Protein AF-A0A8J3TZF4-F1 (afdb_monomer_lite)

Organism: NCBI:txid58121

Foldseek 3Di:
DDDDPDPDPVLVVVLLVQLVVQLVCLLVCLCVVQPADVPQDDDDPVCVVVVNVVSNQLSNLLSNLRSCLSPVLVVLVVQDPDNVLSVLQSVLSSLLRNVSSVLVSQVRRDDPPPVVSVVVSCCVRVVSNVSSVVSVVVSVVVSVVVVD

Secondary structure (DSSP, 8-state):
-PPPPPPPHHHHHHHHHHHHHHHHHHHHHHHHHSPPPTTPPPPPTTTHHHHHHHHHHHHHHHHHHHHHHHHHHHHHHHH-SSHHHHHHHHHHHHHHHHSHHHHHHHHHHS-TT-HHHHHHHHHHHHHHHHHHHHHHHHHHHHHHHHT-

Structure (mmCIF, N/CA/C/O backbone):
data_AF-A0A8J3TZF4-F1
#
_entry.id   AF-A0A8J3TZF4-F1
#
loop_
_atom_site.group_PDB
_atom_site.id
_atom_site.type_symbol
_atom_site.label_atom_id
_atom_site.label_alt_id
_atom_site.label_comp_id
_atom_site.label_asym_id
_atom_site.label_entity_id
_atom_site.label_seq_id
_atom_site.pdbx_PDB_ins_code
_atom_site.Cartn_x
_atom_site.Cartn_y
_atom_site.Cartn_z
_atom_site.occupancy
_atom_site.B_iso_or_equiv
_atom_site.auth_seq_id
_atom_site.auth_comp_id
_atom_sit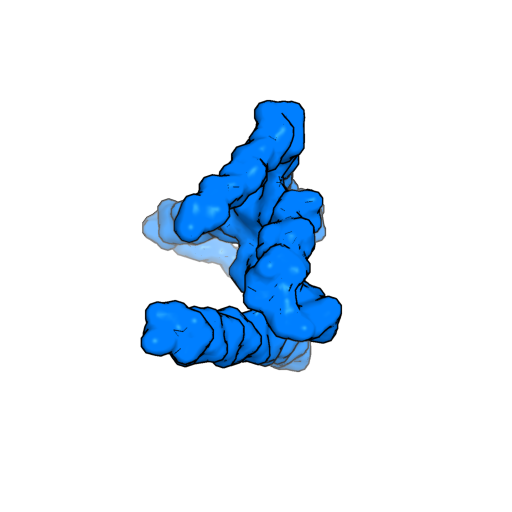e.auth_asym_id
_atom_site.auth_atom_id
_atom_site.pdbx_PDB_model_num
ATOM 1 N N . MET A 1 1 ? -16.325 11.572 27.888 1.00 43.88 1 MET A N 1
ATOM 2 C CA . MET A 1 1 ? -15.250 11.890 26.925 1.00 43.88 1 MET A CA 1
ATOM 3 C C . MET A 1 1 ? -13.972 11.236 27.442 1.00 43.88 1 MET A C 1
ATOM 5 O O . MET A 1 1 ? -13.251 11.829 28.230 1.00 43.88 1 MET A O 1
ATOM 9 N N . THR A 1 2 ? -13.781 9.951 27.140 1.00 53.91 2 THR A N 1
ATOM 10 C CA . THR A 1 2 ? -12.676 9.143 27.681 1.00 53.91 2 THR A CA 1
ATOM 11 C C . THR A 1 2 ? -11.408 9.478 26.903 1.00 53.91 2 THR A C 1
ATOM 13 O O . THR A 1 2 ? -11.363 9.278 25.691 1.00 53.91 2 THR A O 1
ATOM 16 N N . THR A 1 3 ? -10.400 10.041 27.567 1.00 50.56 3 THR A N 1
ATOM 17 C CA . THR A 1 3 ? -9.105 10.346 26.953 1.00 50.56 3 THR A CA 1
ATOM 18 C C . THR A 1 3 ? -8.445 9.045 26.504 1.00 50.56 3 THR A C 1
ATOM 20 O O . THR A 1 3 ? -8.283 8.105 27.282 1.00 50.56 3 THR A O 1
ATOM 23 N N . LEU A 1 4 ? -8.113 8.956 25.214 1.00 54.34 4 LEU A N 1
ATOM 24 C CA .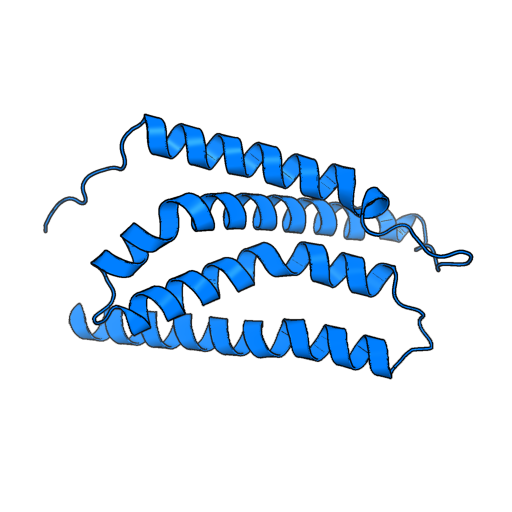 LEU A 1 4 ? -7.456 7.776 24.662 1.00 54.34 4 LEU A CA 1
ATOM 25 C C . LEU A 1 4 ? -6.083 7.608 25.332 1.00 54.34 4 LEU A C 1
ATOM 27 O O . LEU A 1 4 ? -5.317 8.574 25.363 1.00 54.34 4 LEU A O 1
ATOM 31 N N . PRO A 1 5 ? -5.732 6.412 25.837 1.00 57.69 5 PRO A N 1
ATOM 32 C CA . PRO A 1 5 ? -4.393 6.172 26.345 1.00 57.69 5 PRO A CA 1
ATOM 33 C C . PRO A 1 5 ? -3.392 6.347 25.202 1.00 57.69 5 PRO A C 1
ATOM 35 O O . PRO A 1 5 ? -3.434 5.640 24.189 1.00 57.69 5 PRO A O 1
ATOM 38 N N . THR A 1 6 ? -2.502 7.322 25.361 1.00 61.84 6 THR A N 1
ATOM 39 C CA . THR A 1 6 ? -1.438 7.605 24.404 1.00 61.84 6 THR A CA 1
ATOM 40 C C . THR A 1 6 ? -0.550 6.367 24.274 1.00 61.84 6 THR A C 1
ATOM 42 O O . THR A 1 6 ? -0.115 5.839 25.302 1.00 61.84 6 THR A O 1
ATOM 45 N N . PRO A 1 7 ? -0.238 5.885 23.055 1.00 65.19 7 PRO A N 1
ATOM 46 C CA . PRO A 1 7 ? 0.689 4.774 22.902 1.00 65.19 7 PRO A CA 1
ATOM 47 C C . PRO A 1 7 ? 2.007 5.087 23.613 1.00 65.19 7 PRO A C 1
ATOM 49 O O . PRO A 1 7 ? 2.494 6.232 23.591 1.00 65.19 7 PRO A O 1
ATOM 52 N N . ALA A 1 8 ? 2.573 4.057 24.247 1.00 79.06 8 ALA A N 1
ATOM 53 C CA . ALA A 1 8 ? 3.842 4.160 24.948 1.00 79.06 8 ALA A CA 1
ATOM 54 C C . ALA A 1 8 ? 4.886 4.815 24.031 1.00 79.06 8 ALA A C 1
ATOM 56 O O . ALA A 1 8 ? 4.922 4.570 22.822 1.00 79.06 8 ALA A O 1
ATOM 57 N N . ARG A 1 9 ? 5.724 5.689 24.598 1.00 78.12 9 ARG A N 1
ATOM 58 C CA . ARG A 1 9 ? 6.742 6.443 23.846 1.00 78.12 9 ARG A CA 1
ATOM 59 C C . ARG A 1 9 ? 7.612 5.521 22.981 1.00 78.12 9 ARG A C 1
ATOM 61 O O . ARG A 1 9 ? 7.876 5.856 21.833 1.00 78.12 9 ARG A O 1
ATOM 68 N N . ALA A 1 10 ? 7.971 4.348 23.505 1.00 78.56 10 ALA A N 1
ATOM 69 C CA . ALA A 1 10 ? 8.724 3.323 22.786 1.00 78.56 10 ALA A CA 1
ATOM 70 C C . ALA A 1 10 ? 8.010 2.855 21.504 1.00 78.56 10 ALA A C 1
ATOM 72 O O . ALA A 1 10 ? 8.611 2.872 20.439 1.00 78.56 10 ALA A O 1
ATOM 73 N N . THR A 1 11 ? 6.710 2.549 21.567 1.00 83.25 11 THR A N 1
ATOM 74 C CA . THR A 1 11 ? 5.910 2.115 20.407 1.00 83.25 11 THR A CA 1
ATOM 75 C C . THR A 1 11 ? 5.867 3.169 19.300 1.00 83.25 11 THR A C 1
ATOM 77 O O . THR A 1 11 ? 5.940 2.830 18.121 1.00 83.25 11 THR A O 1
ATOM 80 N N . ARG A 1 12 ? 5.786 4.457 19.666 1.00 83.25 12 ARG A N 1
ATOM 81 C CA . ARG A 1 12 ? 5.825 5.564 18.695 1.00 83.25 12 ARG A CA 1
ATOM 82 C C . ARG A 1 12 ? 7.188 5.694 18.022 1.00 83.25 12 ARG A C 1
ATOM 84 O O . ARG A 1 12 ? 7.236 5.892 16.814 1.00 83.25 12 ARG A O 1
ATOM 91 N N . ILE A 1 13 ? 8.272 5.555 18.786 1.00 86.88 13 ILE A N 1
ATOM 92 C CA . ILE A 1 13 ? 9.637 5.582 18.248 1.00 86.88 13 ILE A CA 1
ATOM 93 C C . ILE A 1 13 ? 9.840 4.410 17.287 1.00 86.88 13 ILE A C 1
ATOM 95 O O . ILE A 1 13 ? 10.253 4.633 16.157 1.00 86.88 13 ILE A O 1
ATOM 99 N N . THR A 1 14 ? 9.470 3.189 17.682 1.00 89.44 14 THR A N 1
ATOM 100 C CA . THR A 1 14 ? 9.583 2.005 16.819 1.00 89.44 14 THR A CA 1
ATOM 101 C C . THR A 1 14 ? 8.819 2.178 15.509 1.00 89.44 14 THR A C 1
ATOM 103 O O . THR A 1 14 ? 9.379 1.919 14.450 1.00 89.44 14 THR A O 1
ATOM 106 N N . ALA A 1 15 ? 7.570 2.653 15.559 1.00 91.38 15 ALA A N 1
ATOM 107 C CA . ALA A 1 15 ? 6.772 2.879 14.356 1.00 91.38 15 ALA A CA 1
ATOM 108 C C . ALA A 1 15 ? 7.383 3.960 13.447 1.00 91.38 15 ALA A C 1
ATOM 110 O O . ALA A 1 15 ? 7.458 3.764 12.239 1.00 91.38 15 ALA A O 1
ATOM 111 N N . ALA A 1 16 ? 7.868 5.070 14.014 1.00 91.94 16 ALA A N 1
ATOM 112 C CA . ALA A 1 16 ? 8.508 6.138 13.246 1.00 91.94 16 ALA A CA 1
ATOM 113 C C . ALA A 1 16 ? 9.835 5.687 12.611 1.00 91.94 16 ALA A C 1
ATOM 115 O O . ALA A 1 16 ? 10.084 5.967 11.440 1.00 91.94 16 ALA A O 1
ATOM 116 N N . SER A 1 17 ? 10.666 4.947 13.351 1.00 95.00 17 SER A N 1
ATOM 117 C CA . SER A 1 17 ? 11.902 4.364 12.823 1.00 95.00 17 SER A CA 1
ATOM 118 C C . SER A 1 17 ? 11.612 3.357 11.714 1.00 95.00 17 SER A C 1
ATOM 120 O O . SER A 1 17 ? 12.241 3.422 10.661 1.00 95.00 17 SER A O 1
ATOM 122 N N . ALA A 1 18 ? 10.630 2.472 11.910 1.00 95.69 18 ALA A N 1
ATOM 123 C CA . ALA A 1 18 ? 10.205 1.529 10.883 1.00 95.69 18 ALA A CA 1
ATOM 124 C C . ALA A 1 18 ? 9.702 2.253 9.625 1.00 95.69 18 ALA A C 1
ATOM 126 O O . ALA A 1 18 ? 10.071 1.854 8.524 1.00 95.69 18 ALA A O 1
ATOM 127 N N . ALA A 1 19 ?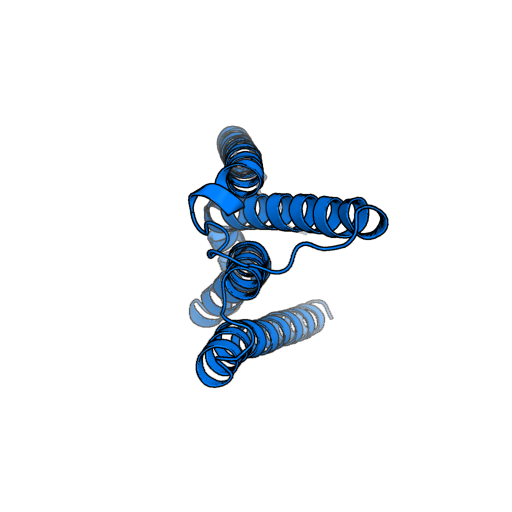 8.942 3.346 9.780 1.00 97.12 19 ALA A N 1
ATOM 128 C CA . ALA A 1 19 ? 8.488 4.159 8.656 1.00 97.12 19 ALA A CA 1
ATOM 129 C C . ALA A 1 19 ? 9.657 4.728 7.850 1.00 97.12 19 ALA A C 1
ATOM 131 O O . ALA A 1 19 ? 9.705 4.562 6.636 1.00 97.12 19 ALA A O 1
ATOM 132 N N . GLY A 1 20 ? 10.606 5.379 8.529 1.00 97.56 20 GLY A N 1
ATOM 133 C CA . GLY A 1 20 ? 11.754 6.005 7.876 1.00 97.56 20 GLY A CA 1
ATOM 134 C C . GLY A 1 20 ? 12.646 4.988 7.166 1.00 97.56 20 GLY A C 1
ATOM 135 O O . GLY A 1 20 ? 13.026 5.203 6.018 1.00 97.56 20 GLY A O 1
ATOM 136 N N . ILE A 1 21 ? 12.929 3.855 7.819 1.00 98.12 21 ILE A N 1
ATOM 137 C CA . ILE A 1 21 ? 13.733 2.772 7.237 1.00 98.12 21 ILE A CA 1
ATOM 138 C C . ILE A 1 21 ? 13.032 2.183 6.014 1.00 98.12 21 ILE A C 1
ATOM 140 O O . ILE A 1 21 ? 13.659 2.033 4.971 1.00 98.12 21 ILE A O 1
ATOM 144 N N . ALA A 1 22 ? 11.738 1.876 6.122 1.00 98.25 22 ALA A N 1
ATOM 145 C CA . ALA A 1 22 ? 10.980 1.298 5.021 1.00 98.25 22 ALA A CA 1
ATOM 146 C C . ALA A 1 22 ? 10.838 2.270 3.843 1.00 98.25 22 ALA A C 1
ATOM 148 O O . ALA A 1 22 ? 10.980 1.841 2.704 1.00 98.25 22 ALA A O 1
ATOM 149 N N . ALA A 1 23 ? 10.627 3.565 4.095 1.00 98.31 23 ALA A N 1
ATOM 150 C CA . ALA A 1 23 ? 10.575 4.571 3.038 1.00 98.31 23 ALA A CA 1
ATOM 151 C C . ALA A 1 23 ? 11.922 4.715 2.321 1.00 98.31 23 ALA A C 1
ATOM 153 O O . ALA A 1 23 ? 11.976 4.701 1.095 1.00 98.31 23 ALA A O 1
ATOM 154 N N . LEU A 1 24 ? 13.024 4.795 3.073 1.00 98.31 24 LEU A N 1
ATOM 155 C CA . LEU A 1 24 ? 14.357 4.874 2.480 1.00 98.31 24 LEU A CA 1
ATOM 156 C C . LEU A 1 24 ? 14.691 3.609 1.680 1.00 98.31 24 LEU A C 1
ATOM 158 O O . LEU A 1 24 ? 15.216 3.704 0.573 1.00 98.31 24 LEU A O 1
ATOM 162 N N . ALA A 1 25 ? 14.361 2.435 2.220 1.00 98.06 25 ALA A N 1
ATOM 163 C CA . ALA A 1 25 ? 14.556 1.165 1.537 1.00 98.06 25 ALA A CA 1
ATOM 164 C C . ALA A 1 25 ? 13.713 1.078 0.258 1.00 98.06 25 ALA A C 1
ATOM 166 O O . ALA A 1 25 ? 14.250 0.714 -0.781 1.00 98.06 25 ALA A O 1
ATOM 167 N N . ALA A 1 26 ? 12.432 1.457 0.301 1.00 98.00 26 ALA A N 1
ATOM 168 C CA . ALA A 1 26 ? 11.561 1.464 -0.873 1.00 98.00 26 ALA A CA 1
ATOM 169 C C . ALA A 1 26 ? 12.120 2.373 -1.981 1.00 98.00 26 ALA A C 1
ATOM 171 O O . ALA A 1 26 ? 12.256 1.949 -3.132 1.00 98.00 26 ALA A O 1
ATOM 172 N N . PHE A 1 27 ? 12.544 3.583 -1.612 1.00 97.69 27 PHE A N 1
ATOM 173 C CA . PHE A 1 27 ? 13.122 4.541 -2.548 1.00 97.69 27 PHE A CA 1
ATOM 174 C C . PHE A 1 27 ? 14.435 4.034 -3.164 1.00 97.69 27 PHE A C 1
ATOM 176 O O . PHE A 1 27 ? 14.623 4.095 -4.377 1.00 97.69 27 PHE A O 1
ATOM 183 N N . ALA A 1 28 ? 15.340 3.498 -2.339 1.00 97.44 28 ALA A N 1
ATOM 184 C CA . ALA A 1 28 ? 16.666 3.073 -2.782 1.00 97.44 28 ALA A CA 1
ATOM 185 C C . ALA A 1 28 ? 16.667 1.725 -3.523 1.00 97.44 28 ALA A C 1
ATOM 187 O O . ALA A 1 28 ? 17.512 1.501 -4.388 1.00 97.44 28 ALA A O 1
ATOM 188 N N . LEU A 1 29 ? 15.749 0.813 -3.185 1.00 97.06 29 LEU A N 1
ATOM 189 C CA . LEU A 1 29 ? 15.770 -0.570 -3.669 1.00 97.06 29 LEU A CA 1
ATOM 190 C C . LEU A 1 29 ? 14.786 -0.849 -4.806 1.00 97.06 29 LEU A C 1
ATOM 192 O O . LEU A 1 29 ? 14.838 -1.946 -5.356 1.00 97.06 29 LEU A O 1
ATOM 196 N N . GLY A 1 30 ? 13.930 0.098 -5.207 1.00 95.62 30 GLY A N 1
ATOM 197 C CA . GLY A 1 30 ? 12.934 -0.125 -6.268 1.00 95.62 30 GLY A CA 1
ATOM 198 C C . GLY A 1 30 ? 13.536 -0.714 -7.553 1.00 95.62 30 GLY A C 1
ATOM 199 O O . GLY A 1 30 ? 13.085 -1.751 -8.033 1.00 95.62 30 GLY A O 1
ATOM 200 N N . ARG A 1 31 ? 14.636 -0.134 -8.055 1.00 94.12 31 ARG A N 1
ATOM 201 C CA . ARG A 1 31 ? 15.350 -0.652 -9.243 1.00 94.12 31 ARG A CA 1
ATOM 202 C C . ARG A 1 31 ? 16.291 -1.830 -8.971 1.00 94.12 31 ARG A C 1
ATOM 204 O O . ARG A 1 31 ? 16.773 -2.440 -9.916 1.00 94.12 31 ARG A O 1
ATOM 211 N N . VAL A 1 32 ? 16.555 -2.160 -7.707 1.00 96.50 32 VAL A N 1
ATOM 212 C CA . VAL A 1 32 ? 17.321 -3.361 -7.327 1.00 96.50 32 VAL A CA 1
ATOM 213 C C . VAL A 1 32 ? 16.401 -4.581 -7.288 1.00 96.50 32 VAL A C 1
ATOM 215 O O . VAL A 1 32 ? 16.771 -5.649 -7.764 1.00 96.50 32 VAL A O 1
ATOM 218 N N . ILE A 1 33 ? 15.194 -4.417 -6.740 1.00 96.81 33 ILE A N 1
ATOM 219 C CA . ILE A 1 33 ? 14.185 -5.477 -6.615 1.00 96.81 33 ILE A CA 1
ATOM 220 C C . ILE A 1 33 ? 13.460 -5.693 -7.949 1.00 96.81 33 ILE A C 1
ATOM 222 O O . ILE A 1 33 ? 13.221 -6.834 -8.337 1.00 96.81 33 ILE A O 1
ATOM 226 N N . TRP A 1 34 ? 13.162 -4.612 -8.673 1.00 96.31 34 TRP A N 1
ATOM 227 C CA . TRP A 1 34 ? 12.561 -4.639 -10.007 1.00 96.31 34 TRP A CA 1
ATOM 228 C C . TRP A 1 34 ? 13.508 -3.966 -11.010 1.00 96.31 34 TRP A C 1
ATOM 230 O O . TRP A 1 34 ? 13.333 -2.785 -11.318 1.00 96.31 34 TRP A O 1
ATOM 240 N N . PRO A 1 35 ? 14.550 -4.656 -11.497 1.00 95.19 35 PRO A N 1
ATOM 241 C CA . PRO A 1 35 ? 15.469 -4.078 -12.474 1.00 95.19 35 PRO A CA 1
ATOM 242 C C . PRO A 1 35 ? 14.753 -3.768 -13.792 1.00 95.19 35 PRO A C 1
ATOM 244 O O . PRO A 1 35 ? 13.870 -4.512 -14.213 1.00 95.19 35 PRO A O 1
ATOM 247 N N . ASP A 1 36 ? 15.133 -2.663 -14.439 1.00 92.56 36 ASP A N 1
ATOM 248 C CA . ASP A 1 36 ? 14.611 -2.326 -15.766 1.00 92.56 36 ASP A CA 1
ATOM 249 C C . ASP A 1 36 ? 14.990 -3.432 -16.772 1.00 92.56 36 ASP A C 1
ATOM 251 O O . ASP A 1 36 ? 16.165 -3.819 -16.831 1.00 92.56 36 ASP A O 1
ATOM 255 N N . PRO A 1 37 ? 14.040 -3.957 -17.568 1.00 91.12 37 PRO A N 1
ATOM 256 C CA . PRO A 1 37 ? 14.357 -4.954 -18.580 1.00 91.12 37 PRO A CA 1
ATOM 257 C C . PRO A 1 37 ? 15.223 -4.354 -19.704 1.00 91.12 37 PRO A C 1
ATOM 259 O O . PRO A 1 37 ? 15.176 -3.145 -19.960 1.00 91.12 37 PRO A O 1
ATOM 262 N N . PRO A 1 38 ? 16.013 -5.172 -20.425 1.00 90.25 38 PRO A N 1
ATOM 263 C CA . PRO A 1 38 ? 16.760 -4.704 -21.588 1.00 90.25 38 PRO A CA 1
ATOM 264 C C . PRO A 1 38 ? 15.841 -4.029 -22.613 1.00 90.25 38 PRO A C 1
ATOM 266 O O . PRO A 1 38 ? 14.825 -4.593 -23.006 1.00 90.25 38 PRO A O 1
ATOM 269 N N . GLY A 1 39 ? 16.204 -2.822 -23.053 1.00 87.38 39 GLY A N 1
ATOM 270 C CA . GLY A 1 39 ? 15.393 -2.051 -24.000 1.00 87.38 39 GLY A CA 1
ATOM 271 C C . GLY A 1 39 ? 14.163 -1.372 -23.388 1.00 87.38 39 GLY A C 1
ATOM 272 O O . GLY A 1 39 ? 13.327 -0.877 -24.141 1.00 87.38 39 GLY A O 1
ATOM 273 N N . ALA A 1 40 ? 14.049 -1.321 -22.053 1.00 87.19 40 ALA A N 1
ATOM 274 C CA . ALA A 1 40 ? 13.011 -0.547 -21.380 1.00 87.19 40 ALA A CA 1
ATOM 275 C C . ALA A 1 40 ? 13.001 0.905 -21.870 1.00 87.19 40 ALA A C 1
ATOM 277 O O . ALA A 1 40 ? 14.044 1.559 -21.981 1.00 87.19 40 ALA A O 1
ATOM 278 N N . MET A 1 41 ? 11.804 1.418 -22.140 1.00 86.00 41 MET A N 1
ATOM 279 C CA . MET A 1 41 ? 11.632 2.812 -22.519 1.00 86.00 41 MET A CA 1
ATOM 280 C C . MET A 1 41 ? 12.028 3.710 -21.350 1.00 86.00 41 MET A C 1
ATOM 282 O O . MET A 1 41 ? 11.516 3.576 -20.239 1.00 86.00 41 MET A O 1
ATOM 286 N N . THR A 1 42 ? 12.923 4.658 -21.606 1.00 86.75 42 THR A N 1
ATOM 287 C CA . THR A 1 42 ? 13.269 5.694 -20.634 1.00 86.75 42 THR A CA 1
ATOM 288 C C . THR A 1 42 ? 12.474 6.961 -20.928 1.00 86.75 42 THR A C 1
ATOM 290 O O . THR A 1 42 ? 12.441 7.387 -22.086 1.00 86.75 42 THR A O 1
ATOM 293 N N . PRO A 1 43 ? 11.867 7.598 -19.914 1.00 89.12 43 PRO A N 1
ATOM 294 C CA . PRO A 1 43 ? 11.229 8.892 -20.100 1.00 89.12 43 PRO A CA 1
ATOM 295 C C . PRO A 1 43 ? 12.256 9.942 -20.543 1.00 89.12 43 PRO A C 1
ATOM 297 O O . PRO A 1 43 ? 13.445 9.849 -20.224 1.00 89.12 43 PRO A O 1
ATOM 300 N N . SER A 1 44 ? 11.787 10.958 -21.264 1.00 94.69 44 SER A N 1
ATOM 301 C CA . SER A 1 44 ? 12.602 12.121 -21.604 1.00 94.69 44 SER A CA 1
ATOM 302 C C . SER A 1 44 ? 13.035 12.872 -20.337 1.00 94.69 44 SER A C 1
ATOM 304 O O . SER A 1 44 ? 12.393 12.792 -19.285 1.00 94.69 44 SER A O 1
ATOM 306 N N . ALA A 1 45 ? 14.163 13.584 -20.412 1.00 95.38 45 ALA A N 1
ATOM 307 C CA . ALA A 1 45 ? 14.803 14.182 -19.236 1.00 95.38 45 ALA A CA 1
ATOM 308 C C . ALA A 1 45 ? 13.913 15.203 -18.500 1.00 95.38 45 ALA A C 1
ATOM 310 O O . ALA A 1 45 ? 14.003 15.340 -17.282 1.00 95.38 45 ALA A O 1
ATOM 311 N N . ASP A 1 46 ? 13.031 15.884 -19.227 1.00 97.31 46 ASP A N 1
ATOM 312 C CA . ASP A 1 46 ? 12.044 16.833 -18.709 1.00 97.31 46 ASP A CA 1
ATOM 313 C C . ASP A 1 46 ? 10.936 16.170 -17.875 1.00 97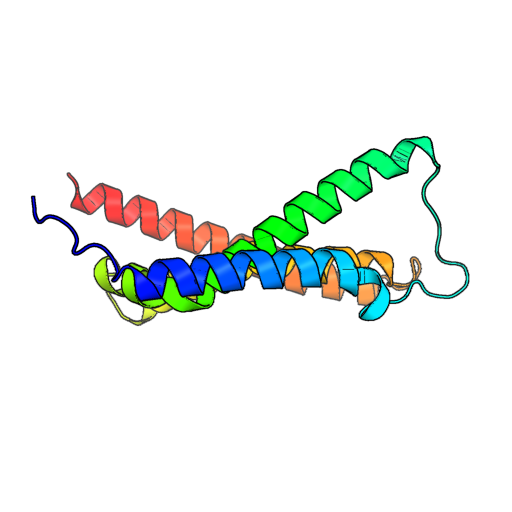.31 46 ASP A C 1
ATOM 315 O O . ASP A 1 46 ? 10.356 16.820 -17.005 1.00 97.31 46 ASP A O 1
ATOM 319 N N . LEU A 1 47 ? 10.680 14.872 -18.074 1.00 96.56 47 LEU A N 1
ATOM 320 C CA . LEU A 1 47 ? 9.687 14.113 -17.309 1.00 96.56 47 LEU A CA 1
ATOM 321 C C . LEU A 1 47 ? 10.257 13.488 -16.024 1.00 96.56 47 LEU A C 1
ATOM 323 O O . LEU A 1 47 ? 9.494 13.124 -15.126 1.00 96.56 47 LEU A O 1
ATOM 327 N N . LEU A 1 48 ? 11.586 13.387 -15.891 1.00 94.81 48 LEU A N 1
ATOM 328 C CA . LEU A 1 48 ? 12.237 12.756 -14.734 1.00 94.81 48 LEU A CA 1
ATOM 329 C C . LEU A 1 48 ? 11.827 13.352 -13.374 1.00 94.81 48 LEU A C 1
ATOM 331 O O . LEU A 1 48 ? 11.592 12.564 -12.453 1.00 94.81 48 LEU A O 1
ATOM 335 N N . PRO A 1 49 ? 11.690 14.684 -13.200 1.00 96.88 49 PRO A N 1
ATOM 336 C CA . PRO A 1 49 ? 11.290 15.250 -11.913 1.00 96.88 49 PRO A CA 1
ATOM 337 C C . PRO A 1 49 ? 9.917 14.763 -11.431 1.00 96.88 49 PRO A C 1
ATOM 339 O O . PRO A 1 49 ? 9.733 14.555 -10.235 1.00 96.88 49 PRO A O 1
ATOM 342 N N . TYR A 1 50 ? 8.968 14.528 -12.342 1.00 96.69 50 TYR A N 1
ATOM 343 C CA . TYR A 1 50 ? 7.620 14.069 -11.993 1.00 96.69 50 TYR A CA 1
ATOM 344 C C . TYR A 1 50 ? 7.642 12.637 -11.447 1.00 96.69 50 TYR A C 1
ATOM 346 O O . TYR A 1 50 ? 7.088 12.376 -10.380 1.00 96.69 50 TYR A O 1
ATOM 354 N N . PHE A 1 51 ? 8.355 11.730 -12.122 1.00 94.38 51 PHE A N 1
ATOM 355 C CA . PHE A 1 51 ? 8.527 10.350 -11.657 1.00 94.38 51 PHE A CA 1
ATOM 356 C C . PHE A 1 51 ? 9.356 10.258 -10.373 1.00 94.38 51 PHE A C 1
ATOM 358 O O . PHE A 1 51 ? 9.111 9.383 -9.542 1.00 94.38 51 PHE A O 1
ATOM 365 N N . LEU A 1 52 ? 10.308 11.177 -10.178 1.00 95.75 52 LEU A N 1
ATOM 366 C CA . LEU A 1 52 ? 11.069 11.275 -8.936 1.00 95.75 52 LEU A CA 1
ATOM 367 C C . LEU A 1 52 ? 10.166 11.679 -7.766 1.00 95.75 52 LEU A C 1
ATOM 369 O O . LEU A 1 52 ? 10.205 11.037 -6.719 1.00 95.75 52 LEU A O 1
ATOM 373 N N . ILE A 1 53 ? 9.343 12.717 -7.939 1.00 98.06 53 ILE A N 1
ATOM 374 C CA . ILE A 1 53 ? 8.390 13.155 -6.912 1.00 98.06 53 ILE A CA 1
ATOM 375 C C . ILE A 1 53 ? 7.420 12.020 -6.578 1.00 98.06 53 ILE A C 1
ATOM 377 O O . ILE A 1 53 ? 7.206 11.741 -5.398 1.00 98.06 53 ILE A O 1
ATOM 381 N N . LEU A 1 54 ? 6.887 11.334 -7.593 1.00 97.00 54 LEU A N 1
ATOM 382 C CA . LEU A 1 54 ? 5.997 10.193 -7.391 1.00 97.00 54 LEU A CA 1
ATOM 383 C C . LEU A 1 54 ? 6.691 9.077 -6.595 1.00 97.00 54 LEU A C 1
ATOM 385 O O . LEU A 1 54 ? 6.190 8.686 -5.545 1.00 97.00 54 LEU A O 1
ATOM 389 N N . SER A 1 55 ? 7.906 8.680 -6.995 1.00 96.88 55 SER A N 1
ATOM 390 C CA . SER A 1 55 ? 8.724 7.698 -6.262 1.00 96.88 55 SER A CA 1
ATOM 391 C C . SER A 1 55 ? 8.936 8.075 -4.792 1.00 96.88 55 SER A C 1
ATOM 393 O O . SER A 1 55 ? 8.878 7.212 -3.914 1.00 96.88 55 SER A O 1
ATOM 395 N N . VAL A 1 56 ? 9.182 9.358 -4.495 1.00 98.25 56 VAL A N 1
ATOM 396 C CA . VAL A 1 56 ? 9.334 9.841 -3.113 1.00 98.25 56 VAL A CA 1
ATOM 397 C C . VAL A 1 56 ? 8.022 9.698 -2.344 1.00 98.25 56 VAL A C 1
ATOM 399 O O . VAL A 1 56 ? 8.025 9.168 -1.233 1.00 98.25 56 VAL A O 1
ATOM 402 N N . VAL A 1 57 ? 6.902 10.144 -2.918 1.00 98.50 57 VAL A N 1
ATOM 403 C CA . VAL A 1 57 ? 5.582 10.074 -2.271 1.00 98.50 57 VAL A CA 1
ATOM 404 C C . VAL A 1 57 ? 5.190 8.626 -1.987 1.00 98.50 57 VAL A C 1
ATOM 406 O O . VAL A 1 57 ? 4.802 8.311 -0.863 1.00 98.50 57 VAL A O 1
ATOM 409 N N . GLU A 1 58 ? 5.349 7.731 -2.956 1.00 98.25 58 GLU A N 1
ATOM 410 C CA . GLU A 1 58 ? 5.044 6.308 -2.797 1.00 98.25 58 GLU A CA 1
ATOM 411 C C . GLU A 1 58 ? 5.917 5.641 -1.746 1.00 98.25 58 GLU A C 1
ATOM 413 O O . GLU A 1 58 ? 5.422 4.866 -0.931 1.00 98.25 58 GLU A O 1
ATOM 418 N N . SER A 1 59 ? 7.205 5.979 -1.708 1.00 98.56 59 SER A N 1
ATOM 419 C CA . SER A 1 59 ? 8.123 5.454 -0.699 1.00 98.56 59 SER A CA 1
ATOM 420 C C . SER A 1 59 ? 7.735 5.917 0.707 1.00 98.56 59 SER A C 1
ATOM 422 O O . SER A 1 59 ? 7.727 5.124 1.649 1.00 98.56 59 SER A O 1
ATOM 424 N N . LEU A 1 60 ? 7.345 7.187 0.865 1.00 98.56 60 LEU A N 1
ATOM 425 C CA . LEU A 1 60 ? 6.838 7.709 2.136 1.00 98.56 60 LEU A CA 1
ATOM 426 C C . LEU A 1 60 ? 5.520 7.034 2.545 1.00 98.56 60 LEU A C 1
ATOM 428 O O . LEU A 1 60 ? 5.362 6.685 3.717 1.00 98.56 60 LEU A O 1
ATOM 432 N N . LEU A 1 61 ? 4.599 6.809 1.600 1.00 98.44 61 LEU A N 1
ATOM 433 C CA . LEU A 1 61 ? 3.351 6.081 1.850 1.00 98.44 61 LEU A CA 1
ATOM 434 C C . LEU A 1 61 ? 3.609 4.623 2.228 1.00 98.44 61 LEU A C 1
ATOM 436 O O . LEU A 1 61 ? 3.011 4.141 3.188 1.00 98.44 61 LEU A O 1
ATOM 440 N N . PHE A 1 62 ? 4.548 3.954 1.560 1.00 98.69 62 PHE A N 1
ATOM 441 C CA . PHE A 1 62 ? 4.975 2.606 1.909 1.00 98.69 62 PHE A CA 1
ATOM 442 C C . PHE A 1 62 ? 5.516 2.561 3.343 1.00 98.69 62 PHE A C 1
ATOM 444 O O . PHE A 1 62 ? 5.079 1.742 4.153 1.00 98.69 62 PHE A O 1
ATOM 451 N N . GLY A 1 63 ? 6.397 3.498 3.710 1.00 98.50 63 GLY A N 1
ATOM 452 C CA . GLY A 1 63 ? 6.894 3.630 5.079 1.00 98.50 63 GLY A CA 1
ATOM 453 C C . GLY A 1 63 ? 5.778 3.867 6.103 1.00 98.50 63 GLY A C 1
ATOM 454 O O . GLY A 1 63 ? 5.718 3.193 7.136 1.00 98.50 63 GLY A O 1
ATOM 455 N N . ALA A 1 64 ? 4.841 4.768 5.806 1.00 98.12 64 ALA A N 1
ATOM 456 C CA . ALA A 1 64 ? 3.663 4.994 6.642 1.00 98.12 64 ALA A CA 1
ATOM 457 C C . ALA A 1 64 ? 2.789 3.731 6.763 1.00 98.12 64 ALA A C 1
ATOM 459 O O . ALA A 1 64 ? 2.301 3.422 7.852 1.00 98.12 64 ALA A O 1
ATOM 460 N N . GLY A 1 65 ? 2.645 2.970 5.677 1.00 98.31 65 GLY A N 1
ATOM 461 C CA . GLY A 1 65 ? 1.969 1.679 5.637 1.00 98.31 65 GLY A CA 1
ATOM 462 C C . GLY A 1 65 ? 2.628 0.644 6.540 1.00 98.31 65 GLY A C 1
ATOM 463 O O . GLY A 1 65 ? 1.930 -0.025 7.296 1.00 98.31 65 GLY A O 1
ATOM 464 N N . VAL A 1 66 ? 3.963 0.559 6.550 1.00 98.25 66 VAL A N 1
ATOM 465 C CA . VAL A 1 66 ? 4.712 -0.337 7.450 1.00 98.25 66 VAL A CA 1
ATOM 466 C C . VAL A 1 66 ? 4.496 0.057 8.909 1.00 98.25 66 VAL A C 1
ATOM 468 O O . VAL A 1 66 ? 4.197 -0.796 9.746 1.00 98.25 66 VAL A O 1
ATOM 471 N N . ALA A 1 67 ? 4.573 1.349 9.230 1.00 97.00 67 ALA A N 1
ATOM 472 C CA . ALA A 1 67 ? 4.279 1.823 10.578 1.00 97.00 67 ALA A CA 1
ATOM 473 C C . ALA A 1 67 ? 2.844 1.490 11.000 1.00 97.00 67 ALA A C 1
ATOM 475 O O . ALA A 1 67 ? 2.627 0.964 12.095 1.00 97.00 67 ALA A O 1
ATOM 476 N N . TYR A 1 68 ? 1.867 1.737 10.124 1.00 96.50 68 TYR A N 1
ATOM 477 C CA . TYR A 1 68 ? 0.473 1.385 10.370 1.00 96.50 68 TYR A CA 1
ATOM 478 C C . TYR A 1 68 ? 0.281 -0.129 10.515 1.00 96.50 68 TYR A C 1
ATOM 480 O O . TYR A 1 68 ? -0.463 -0.562 11.390 1.00 96.50 68 TYR A O 1
ATOM 488 N N . ALA A 1 69 ? 0.990 -0.958 9.751 1.00 96.62 69 ALA A N 1
ATOM 489 C CA . ALA A 1 69 ? 0.925 -2.406 9.902 1.00 96.62 69 ALA A CA 1
ATOM 490 C C . ALA A 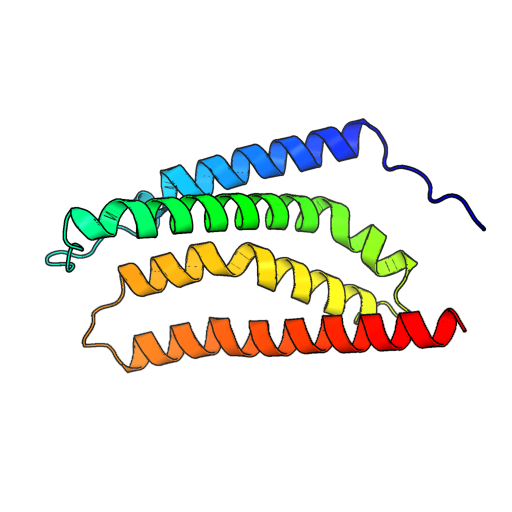1 69 ? 1.364 -2.853 11.310 1.00 96.62 69 ALA A C 1
ATOM 492 O O . ALA A 1 69 ? 0.733 -3.735 11.892 1.00 96.62 69 ALA A O 1
ATOM 493 N N . ILE A 1 70 ? 2.374 -2.198 11.895 1.00 94.25 70 ILE A N 1
ATOM 494 C CA . ILE A 1 70 ? 2.890 -2.515 13.237 1.00 94.25 70 ILE A CA 1
ATOM 495 C C . ILE A 1 70 ? 1.910 -2.093 14.345 1.00 94.25 70 ILE A C 1
ATOM 497 O O . ILE A 1 70 ? 1.712 -2.838 15.305 1.00 94.25 70 ILE A O 1
ATOM 501 N N . VAL A 1 71 ? 1.303 -0.901 14.251 1.00 93.38 71 VAL A N 1
ATOM 502 C CA . VAL A 1 71 ? 0.546 -0.304 15.379 1.00 93.38 71 VAL A CA 1
ATOM 503 C C . VAL A 1 71 ? -0.942 -0.054 15.118 1.00 93.38 71 VAL A C 1
ATOM 505 O O . VAL A 1 71 ? -1.672 0.329 16.033 1.00 93.38 71 VAL A O 1
ATOM 508 N N . GLY A 1 72 ? -1.412 -0.251 13.890 1.00 92.19 72 GLY A N 1
ATOM 509 C CA . GLY A 1 72 ? -2.743 0.146 13.428 1.00 92.19 72 GLY A CA 1
ATOM 510 C C . GLY A 1 72 ? -3.863 -0.801 13.850 1.00 92.19 72 GLY A C 1
ATOM 511 O O . GLY A 1 72 ? -4.971 -0.347 14.139 1.00 92.19 72 GLY A O 1
ATOM 512 N N . LEU A 1 73 ? -3.591 -2.106 13.973 1.00 94.00 73 LEU A N 1
ATOM 513 C CA . LEU A 1 73 ? -4.623 -3.093 14.319 1.00 94.00 73 LEU A CA 1
ATOM 514 C C . LEU A 1 73 ? -5.249 -2.858 15.710 1.00 94.00 73 LEU A C 1
ATOM 516 O O . LEU A 1 73 ? -6.478 -2.892 15.814 1.00 94.00 73 LEU A O 1
ATOM 520 N N . PRO A 1 74 ? -4.483 -2.571 16.785 1.00 92.31 74 PRO A N 1
ATOM 521 C CA . PRO A 1 74 ? -5.069 -2.196 18.071 1.00 92.31 74 PRO A CA 1
ATOM 522 C C . PRO A 1 74 ? -5.986 -0.972 17.995 1.00 92.31 74 PRO A C 1
ATOM 524 O O . PRO A 1 74 ? -6.985 -0.928 18.707 1.00 92.31 74 PRO A O 1
ATOM 527 N N . ALA A 1 75 ? -5.672 0.011 17.145 1.00 87.94 75 ALA A N 1
ATOM 528 C CA . ALA A 1 75 ? -6.530 1.176 16.947 1.00 87.94 75 ALA A CA 1
ATOM 529 C C . ALA A 1 75 ? -7.840 0.782 16.249 1.00 87.94 75 ALA A C 1
ATOM 531 O O . ALA A 1 75 ? -8.908 1.105 16.760 1.00 87.94 75 ALA A O 1
ATOM 532 N N . ALA A 1 76 ? -7.764 0.001 15.165 1.00 90.81 76 ALA A N 1
ATOM 533 C CA . ALA A 1 76 ? -8.941 -0.498 14.451 1.00 90.81 76 ALA A CA 1
ATOM 534 C C . ALA A 1 76 ? -9.868 -1.341 15.349 1.00 90.81 76 ALA A C 1
ATOM 536 O O . ALA A 1 76 ? -11.088 -1.218 15.284 1.00 90.81 76 ALA A O 1
ATOM 537 N N . ARG A 1 77 ? -9.305 -2.169 16.240 1.00 93.44 77 ARG A N 1
ATOM 538 C CA . ARG A 1 77 ? -10.078 -3.011 17.173 1.00 93.44 77 ARG A CA 1
ATOM 539 C C . ARG A 1 77 ? -10.848 -2.232 18.238 1.00 93.44 77 ARG A C 1
ATOM 541 O O . ARG A 1 77 ? -11.829 -2.754 18.749 1.00 93.44 77 ARG A O 1
ATOM 548 N N . ARG A 1 78 ? -10.407 -1.025 18.604 1.00 88.62 78 ARG A N 1
ATOM 549 C CA . ARG A 1 78 ? -11.066 -0.216 19.650 1.00 88.62 78 ARG A CA 1
ATOM 550 C C . ARG A 1 78 ? -12.339 0.462 19.166 1.00 88.62 78 ARG A C 1
ATOM 552 O O . ARG A 1 78 ? -13.161 0.853 19.984 1.00 88.62 78 ARG A O 1
ATOM 559 N N . THR A 1 79 ? -12.457 0.652 17.862 1.00 84.38 79 THR A N 1
ATOM 560 C CA . THR A 1 79 ? -13.511 1.458 17.249 1.00 84.38 79 THR A CA 1
ATOM 561 C C . THR A 1 79 ? -14.420 0.638 16.335 1.00 84.38 79 THR A C 1
ATOM 563 O O . THR A 1 79 ? -15.519 1.074 16.009 1.00 84.38 79 THR A O 1
ATOM 566 N N . ALA A 1 80 ? -13.989 -0.552 15.918 1.00 90.69 80 ALA A N 1
ATOM 567 C CA . ALA A 1 80 ? -14.814 -1.486 15.167 1.00 90.69 80 ALA A CA 1
ATOM 568 C C . ALA A 1 80 ? -15.823 -2.220 16.066 1.00 90.69 80 ALA A C 1
ATOM 570 O O . ALA A 1 80 ? -15.521 -2.582 17.201 1.00 90.69 80 ALA A O 1
ATOM 571 N N . LYS A 1 81 ? -17.001 -2.534 15.514 1.00 90.88 81 LYS A N 1
ATOM 572 C CA . LYS A 1 81 ? -18.053 -3.316 16.192 1.00 90.88 81 LYS A CA 1
ATOM 573 C C . LYS A 1 81 ? -17.770 -4.807 16.275 1.00 90.88 81 LYS A C 1
ATOM 575 O O . LYS A 1 81 ? -18.404 -5.516 17.049 1.00 90.88 81 LYS A O 1
ATOM 580 N N . SER A 1 82 ? -16.881 -5.307 15.428 1.00 93.19 82 SER A N 1
ATOM 581 C CA . SER A 1 82 ? -16.543 -6.722 15.368 1.00 93.19 82 SER A CA 1
ATOM 582 C C . SER A 1 82 ? -15.084 -6.910 14.978 1.00 93.19 82 SER A C 1
ATOM 584 O O . SER A 1 82 ? -14.470 -6.045 14.348 1.00 93.19 82 SER A O 1
ATOM 586 N N . ALA A 1 83 ? -14.532 -8.077 15.312 1.00 94.94 83 ALA A N 1
ATOM 587 C CA . ALA A 1 83 ? -13.184 -8.448 14.894 1.00 94.94 83 ALA A CA 1
ATOM 588 C C . ALA A 1 83 ? -13.042 -8.443 13.361 1.00 94.94 83 ALA A C 1
ATOM 590 O O . ALA A 1 83 ? -12.026 -7.981 12.848 1.00 94.94 83 ALA A O 1
ATOM 591 N N . GLY A 1 84 ? -14.075 -8.892 12.637 1.00 96.19 84 GLY A N 1
ATOM 592 C CA . GLY A 1 84 ? -14.105 -8.865 11.173 1.00 96.19 84 GLY A CA 1
ATOM 593 C C . GLY A 1 84 ? -14.039 -7.445 10.612 1.00 96.19 84 GLY A C 1
ATOM 594 O O . GLY A 1 84 ? -13.237 -7.179 9.724 1.00 96.19 84 GLY A O 1
ATOM 595 N N . GLN A 1 85 ? -14.800 -6.505 11.183 1.00 95.00 85 GLN A N 1
ATOM 596 C CA . GLN A 1 85 ? -14.734 -5.099 10.780 1.00 95.00 85 GLN A CA 1
ATOM 597 C C . GLN A 1 85 ? -13.364 -4.474 11.086 1.00 95.00 85 GLN A C 1
ATOM 599 O O . GLN A 1 85 ? -12.841 -3.724 10.264 1.00 95.00 85 GLN A O 1
ATOM 604 N N . ALA A 1 86 ? -12.760 -4.803 12.234 1.00 95.75 86 ALA A N 1
ATOM 605 C CA . ALA A 1 86 ? -11.426 -4.320 12.589 1.00 95.75 86 ALA A CA 1
ATOM 606 C C . ALA A 1 86 ? -10.369 -4.792 11.581 1.00 95.75 86 ALA A C 1
ATOM 608 O O . ALA A 1 86 ? -9.540 -4.002 11.135 1.00 95.75 86 ALA A O 1
ATOM 609 N N . TRP A 1 87 ? -10.420 -6.074 11.209 1.00 97.88 87 TRP A N 1
ATOM 610 C CA . TRP A 1 87 ? -9.524 -6.650 10.211 1.00 97.88 87 TRP A CA 1
ATOM 611 C C . TRP A 1 87 ? -9.762 -6.077 8.821 1.00 97.88 87 TRP A C 1
ATOM 613 O O . TRP A 1 87 ? -8.793 -5.714 8.163 1.00 97.88 87 TRP A O 1
ATOM 623 N N . ALA A 1 88 ? -11.019 -5.934 8.396 1.00 96.94 88 ALA A N 1
ATOM 624 C CA . ALA A 1 88 ? -11.348 -5.332 7.109 1.00 96.94 88 ALA A CA 1
ATOM 625 C C . ALA A 1 88 ? -10.775 -3.913 7.000 1.00 96.94 88 ALA A C 1
ATOM 627 O O . ALA A 1 88 ? -10.107 -3.601 6.017 1.00 96.94 88 ALA A O 1
ATOM 628 N N . LEU A 1 89 ? -10.950 -3.078 8.031 1.00 96.31 89 LEU A N 1
ATOM 629 C CA . LEU A 1 89 ? -10.381 -1.730 8.067 1.00 96.31 89 LEU A CA 1
ATOM 630 C C . LEU A 1 89 ? -8.847 -1.756 8.051 1.00 96.31 89 LEU A C 1
ATOM 632 O O . LEU A 1 89 ? -8.231 -1.055 7.253 1.00 96.31 89 LEU A O 1
ATOM 636 N N . TYR A 1 90 ? -8.238 -2.578 8.909 1.00 97.62 90 TYR A N 1
ATOM 637 C CA . TYR A 1 90 ? -6.784 -2.690 9.010 1.00 97.62 90 TYR A CA 1
ATOM 638 C C . TYR A 1 90 ? -6.148 -3.126 7.685 1.00 97.62 90 TYR A C 1
ATOM 640 O O . TYR A 1 90 ? -5.241 -2.457 7.197 1.00 97.62 90 TYR A O 1
ATOM 648 N N . VAL A 1 91 ? -6.652 -4.202 7.072 1.00 98.25 91 VAL A N 1
ATOM 649 C CA . VAL A 1 91 ? -6.145 -4.717 5.791 1.00 98.25 91 VAL A CA 1
ATOM 650 C C . VAL A 1 91 ? -6.351 -3.697 4.678 1.00 98.25 91 VAL A C 1
ATOM 652 O O . VAL A 1 91 ? -5.438 -3.491 3.886 1.00 98.25 91 VAL A O 1
ATOM 655 N N . SER A 1 92 ? -7.500 -3.014 4.649 1.00 98.25 92 SER A N 1
ATOM 656 C CA . SER A 1 92 ? -7.780 -1.975 3.650 1.00 98.25 92 SER A CA 1
ATOM 657 C C . SER A 1 92 ? -6.757 -0.844 3.715 1.00 98.25 92 SER A C 1
ATOM 659 O O . SER A 1 92 ? -6.160 -0.499 2.702 1.00 98.25 92 SER A O 1
ATOM 661 N N . VAL A 1 93 ? -6.503 -0.299 4.909 1.00 97.94 93 VAL A N 1
ATOM 662 C CA . VAL A 1 93 ? -5.539 0.798 5.085 1.00 97.94 93 VAL A CA 1
ATOM 663 C C . VAL A 1 93 ? -4.111 0.331 4.798 1.00 97.94 93 VAL A C 1
ATOM 665 O O . VAL A 1 93 ? -3.377 1.035 4.109 1.00 97.94 93 VAL A O 1
ATOM 668 N N . CYS A 1 94 ? -3.721 -0.863 5.259 1.00 98.38 94 CYS A N 1
ATOM 669 C CA . CYS A 1 94 ? -2.424 -1.449 4.914 1.00 98.38 94 CYS A CA 1
ATOM 670 C C . CYS A 1 94 ? -2.256 -1.564 3.395 1.00 98.38 94 CYS A C 1
ATOM 672 O O . CYS A 1 94 ? -1.247 -1.108 2.865 1.00 98.38 94 CYS A O 1
ATOM 674 N N . PHE A 1 95 ? -3.243 -2.123 2.688 1.00 98.69 95 PHE A N 1
ATOM 675 C CA . PHE A 1 95 ? -3.186 -2.272 1.237 1.00 98.69 95 PHE A CA 1
ATOM 676 C C . PHE A 1 95 ? -3.082 -0.910 0.544 1.00 98.69 95 PHE A C 1
ATOM 678 O O . PHE A 1 95 ? -2.166 -0.704 -0.246 1.00 98.69 95 PHE A O 1
ATOM 685 N N . MET A 1 96 ? -3.949 0.047 0.889 1.00 98.38 96 MET A N 1
ATOM 686 C CA . MET A 1 96 ? -3.969 1.387 0.286 1.00 98.38 96 MET A CA 1
ATOM 687 C C . MET A 1 96 ? -2.658 2.168 0.460 1.00 98.38 96 MET A C 1
ATOM 689 O O . MET A 1 96 ? -2.375 3.042 -0.352 1.00 98.38 96 MET A O 1
ATOM 693 N N . LEU A 1 97 ? -1.873 1.885 1.505 1.00 98.50 97 LEU A N 1
ATOM 694 C CA . LEU A 1 97 ? -0.592 2.551 1.765 1.00 98.50 97 LEU A CA 1
ATOM 695 C C . LEU A 1 97 ? 0.604 1.797 1.170 1.00 98.50 97 LEU A C 1
ATOM 697 O O . LEU A 1 97 ? 1.529 2.420 0.659 1.00 98.50 97 LEU A O 1
ATOM 701 N N . LEU A 1 98 ? 0.597 0.465 1.246 1.00 98.62 98 LEU A N 1
ATOM 702 C CA . LEU A 1 98 ? 1.739 -0.371 0.867 1.00 98.62 98 LEU A CA 1
ATOM 703 C C . LEU A 1 98 ? 1.778 -0.722 -0.623 1.00 98.62 98 LEU A C 1
ATOM 705 O O . LEU A 1 98 ? 2.850 -1.024 -1.135 1.00 98.62 98 LEU A O 1
ATOM 709 N N . SER A 1 99 ? 0.632 -0.755 -1.307 1.00 98.50 99 SER A N 1
ATOM 710 C CA . SER A 1 99 ? 0.538 -1.369 -2.640 1.00 98.50 99 SER A CA 1
ATOM 711 C C . SER A 1 99 ? 1.009 -0.483 -3.795 1.00 98.50 99 SER A C 1
ATOM 713 O O . SER A 1 99 ? 1.343 -1.033 -4.838 1.00 98.50 99 SER A O 1
ATOM 715 N N . TRP A 1 100 ? 1.111 0.840 -3.615 1.00 98.44 100 TRP A N 1
ATOM 716 C CA . TRP A 1 100 ? 1.557 1.762 -4.673 1.00 98.44 100 TRP A CA 1
ATOM 717 C C . TRP A 1 100 ? 2.981 1.470 -5.144 1.00 98.44 100 TRP A C 1
ATOM 719 O O . TRP A 1 100 ? 3.209 1.245 -6.325 1.00 98.44 100 TRP A O 1
ATOM 729 N N . TRP A 1 101 ? 3.929 1.367 -4.209 1.00 98.44 101 TRP A N 1
ATOM 730 C CA . TRP A 1 101 ? 5.327 1.101 -4.547 1.00 98.44 101 TRP A CA 1
ATOM 731 C C . TRP A 1 101 ? 5.525 -0.181 -5.382 1.00 98.44 101 TRP A C 1
ATOM 733 O O . TRP A 1 101 ? 6.145 -0.099 -6.441 1.00 98.44 101 TRP A O 1
ATOM 743 N N . PRO A 1 102 ? 5.015 -1.369 -4.993 1.00 98.00 102 PRO A N 1
ATOM 744 C CA . PRO A 1 102 ? 5.139 -2.546 -5.846 1.00 98.00 102 PRO A CA 1
ATOM 745 C C . PRO A 1 102 ? 4.318 -2.430 -7.139 1.00 98.00 102 PRO A C 1
ATOM 747 O O . PRO A 1 102 ? 4.766 -2.947 -8.155 1.00 98.00 102 PRO A O 1
ATOM 750 N N . HIS A 1 103 ? 3.162 -1.758 -7.140 1.00 98.19 103 HIS A N 1
ATOM 751 C CA . HIS A 1 103 ? 2.346 -1.557 -8.343 1.00 98.19 103 HIS A CA 1
ATOM 752 C C . HIS A 1 103 ? 3.097 -0.791 -9.438 1.00 98.19 103 HIS A C 1
ATOM 754 O O . HIS A 1 103 ? 3.261 -1.309 -10.543 1.00 98.19 103 HIS A O 1
ATOM 760 N N . ASP A 1 104 ? 3.628 0.389 -9.124 1.00 96.88 104 ASP A N 1
ATOM 761 C CA . ASP A 1 104 ? 4.309 1.236 -10.107 1.00 96.88 104 ASP A CA 1
ATOM 762 C C . ASP A 1 104 ? 5.629 0.612 -10.578 1.00 96.88 104 ASP A C 1
ATOM 764 O O . ASP A 1 104 ? 5.984 0.674 -11.759 1.00 96.88 104 ASP A O 1
ATOM 768 N N . ASN A 1 105 ? 6.339 -0.089 -9.687 1.00 97.25 105 ASN A N 1
ATOM 769 C CA . ASN A 1 105 ? 7.522 -0.849 -10.084 1.00 97.25 105 ASN A CA 1
ATOM 770 C C . ASN A 1 105 ? 7.179 -2.039 -10.993 1.00 97.25 105 ASN A C 1
ATOM 772 O O . ASN A 1 105 ? 7.939 -2.304 -11.924 1.00 97.25 105 ASN A O 1
ATOM 776 N N . LEU A 1 106 ? 6.050 -2.724 -10.774 1.00 96.88 106 LEU A N 1
ATOM 777 C CA . LEU A 1 106 ? 5.574 -3.785 -11.666 1.00 96.88 106 LEU A C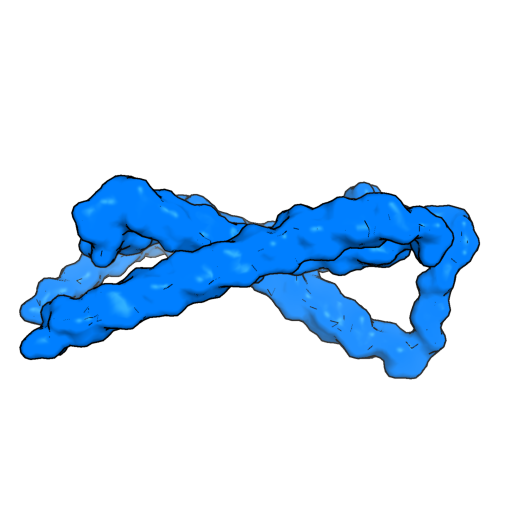A 1
ATOM 778 C C . LEU A 1 106 ? 5.188 -3.233 -13.041 1.00 96.88 106 LEU A C 1
ATOM 780 O O . LEU A 1 106 ? 5.566 -3.835 -14.042 1.00 96.88 106 LEU A O 1
ATOM 784 N N . HIS A 1 107 ? 4.518 -2.078 -13.105 1.00 95.38 107 HIS A N 1
ATOM 785 C CA . HIS A 1 107 ? 4.249 -1.393 -14.373 1.00 95.38 107 HIS A CA 1
ATOM 786 C C . HIS A 1 107 ? 5.529 -1.069 -15.136 1.00 95.38 107 HIS A C 1
ATOM 788 O O . HIS A 1 107 ? 5.613 -1.324 -16.335 1.00 95.38 107 HIS A O 1
ATOM 794 N N . ARG A 1 108 ? 6.541 -0.539 -14.443 1.00 93.75 108 ARG A N 1
ATOM 795 C CA . ARG A 1 108 ? 7.813 -0.148 -15.058 1.00 93.75 108 ARG A CA 1
ATOM 796 C C . ARG A 1 108 ? 8.560 -1.321 -15.694 1.00 93.75 108 ARG A C 1
ATOM 798 O O . ARG A 1 108 ? 9.213 -1.129 -16.715 1.00 93.75 108 ARG A O 1
ATOM 805 N N . VAL A 1 109 ? 8.512 -2.507 -15.084 1.00 95.25 109 VAL A N 1
ATOM 806 C CA . VAL A 1 109 ? 9.262 -3.678 -15.577 1.00 95.25 109 VAL A CA 1
ATOM 807 C C . VAL A 1 109 ? 8.461 -4.591 -16.496 1.00 95.25 109 VAL A C 1
ATOM 809 O O . VAL A 1 109 ? 9.028 -5.531 -17.051 1.00 95.25 109 VAL A O 1
ATOM 812 N N . LEU A 1 110 ? 7.158 -4.350 -16.649 1.00 94.69 110 LEU A N 1
ATOM 813 C CA . LEU A 1 110 ? 6.319 -5.133 -17.543 1.00 94.69 110 LEU A CA 1
ATOM 814 C C . LEU A 1 110 ? 6.663 -4.828 -19.009 1.00 94.69 110 LEU A C 1
ATOM 816 O O . LEU A 1 110 ? 6.840 -3.674 -19.397 1.00 94.69 110 LEU A O 1
ATOM 820 N N . ASP A 1 111 ? 6.701 -5.868 -19.843 1.00 90.69 111 ASP A N 1
ATOM 821 C CA . ASP A 1 111 ? 6.720 -5.692 -21.295 1.00 90.69 111 ASP A CA 1
ATOM 822 C C . ASP A 1 111 ? 5.442 -4.972 -21.759 1.00 90.69 111 ASP A C 1
ATOM 824 O O . ASP A 1 111 ? 4.323 -5.401 -21.478 1.00 90.69 111 ASP A O 1
ATOM 828 N N . HIS A 1 112 ? 5.612 -3.894 -22.521 1.00 86.62 112 HIS A N 1
ATOM 829 C CA . HIS A 1 112 ? 4.531 -3.077 -23.067 1.00 86.62 112 HIS A CA 1
ATOM 830 C C . HIS A 1 112 ? 3.622 -3.832 -24.050 1.00 86.62 112 HIS A C 1
ATOM 832 O O . HIS A 1 112 ? 2.526 -3.358 -24.347 1.00 86.62 112 HIS A O 1
ATOM 838 N N . HIS A 1 113 ? 4.039 -5.008 -24.526 1.00 91.62 113 HIS A N 1
ATOM 839 C CA . HIS A 1 113 ? 3.210 -5.894 -25.344 1.00 91.62 113 HIS A CA 1
ATOM 840 C C . HIS A 1 113 ? 2.467 -6.976 -24.540 1.00 91.62 113 HIS A C 1
ATOM 842 O O . HIS A 1 113 ? 1.583 -7.637 -25.091 1.00 91.62 113 HIS A O 1
ATOM 848 N N . ASP A 1 114 ? 2.779 -7.175 -23.252 1.00 94.12 114 ASP A N 1
ATOM 849 C CA . ASP A 1 114 ? 2.116 -8.179 -22.409 1.00 94.12 114 ASP A CA 1
ATOM 850 C C . ASP A 1 114 ? 0.823 -7.630 -21.787 1.00 94.12 114 ASP A C 1
ATOM 852 O O . ASP A 1 114 ? 0.736 -7.320 -20.596 1.00 94.12 114 ASP A O 1
ATOM 856 N N . PHE A 1 115 ? -0.236 -7.561 -22.594 1.00 96.94 115 PHE A N 1
ATOM 857 C CA . PHE A 1 115 ? -1.557 -7.132 -22.125 1.00 96.94 115 PHE A CA 1
ATOM 858 C C . PHE A 1 115 ? -2.151 -8.048 -21.044 1.00 96.94 115 PHE A C 1
ATOM 860 O O . PHE A 1 115 ? -2.937 -7.590 -20.213 1.00 96.94 115 PHE A O 1
ATOM 867 N N . ALA A 1 116 ? -1.785 -9.333 -21.018 1.00 98.19 116 ALA A N 1
ATOM 868 C CA . ALA A 1 116 ? -2.258 -10.259 -19.992 1.00 98.19 116 ALA A CA 1
ATOM 869 C C . ALA A 1 116 ? -1.556 -10.011 -18.647 1.00 98.19 116 ALA A C 1
ATOM 871 O O . ALA A 1 116 ? -2.174 -10.106 -17.585 1.00 98.19 116 ALA A O 1
ATOM 872 N N . GLY A 1 117 ? -0.262 -9.693 -18.665 1.00 97.38 117 GLY A N 1
ATOM 873 C CA . GLY A 1 117 ? 0.482 -9.181 -17.515 1.00 97.38 117 GLY A CA 1
ATOM 874 C C . GLY A 1 117 ? -0.061 -7.853 -17.016 1.00 97.38 117 GLY A C 1
ATOM 875 O O . GLY A 1 117 ? -0.339 -7.733 -15.823 1.00 97.38 117 GLY A O 1
ATOM 876 N N . LEU A 1 118 ? -0.321 -6.918 -17.930 1.00 97.62 118 LEU A N 1
ATOM 877 C CA . LEU A 1 118 ? -0.906 -5.622 -17.602 1.00 97.62 118 LEU A CA 1
ATOM 878 C C . LEU A 1 118 ? -2.248 -5.802 -16.891 1.00 97.62 118 LEU A C 1
ATOM 880 O O . LEU A 1 118 ? -2.417 -5.329 -15.774 1.00 97.62 118 LEU A O 1
ATOM 884 N N . ALA A 1 119 ? -3.160 -6.591 -17.467 1.00 98.44 119 ALA A N 1
ATOM 885 C CA . ALA A 1 119 ? -4.462 -6.862 -16.861 1.00 98.44 119 ALA A CA 1
ATOM 886 C C . ALA A 1 119 ? -4.349 -7.470 -15.451 1.00 98.44 119 ALA A C 1
ATOM 888 O O . ALA A 1 119 ? -5.141 -7.141 -14.570 1.00 98.44 119 ALA A O 1
ATOM 889 N N . ARG A 1 120 ? -3.358 -8.336 -15.202 1.00 98.44 120 ARG A N 1
ATOM 890 C CA . ARG A 1 120 ? -3.125 -8.894 -13.861 1.00 98.44 120 ARG A CA 1
ATOM 891 C C . ARG A 1 120 ? -2.703 -7.819 -12.863 1.00 98.44 120 ARG A C 1
ATOM 893 O O . ARG A 1 120 ? -3.249 -7.807 -11.764 1.00 98.44 120 ARG A O 1
ATOM 900 N N . ILE A 1 121 ? -1.772 -6.937 -13.229 1.00 98.19 121 ILE A N 1
ATOM 901 C CA . ILE A 1 121 ? -1.327 -5.831 -12.364 1.00 98.19 121 ILE A CA 1
ATOM 902 C C . ILE A 1 121 ? -2.513 -4.920 -12.037 1.00 98.19 121 ILE A C 1
ATOM 904 O O . ILE A 1 121 ? -2.800 -4.683 -10.864 1.00 98.19 121 ILE A O 1
ATOM 908 N N . GLU A 1 122 ? -3.261 -4.522 -13.067 1.00 98.25 122 GLU A N 1
ATOM 909 C CA . GLU A 1 122 ? -4.421 -3.640 -12.948 1.00 98.25 122 GLU A CA 1
ATOM 910 C C . GLU A 1 122 ? -5.471 -4.204 -11.985 1.00 98.25 122 GLU A C 1
ATOM 912 O O . GLU A 1 122 ? -5.905 -3.519 -11.060 1.00 98.25 122 GLU A O 1
ATOM 917 N N . TYR A 1 123 ? -5.856 -5.474 -12.143 1.00 98.38 123 TYR A N 1
ATOM 918 C CA . TYR A 1 123 ? -6.876 -6.090 -11.290 1.00 98.38 123 TYR A CA 1
ATOM 919 C C . TYR A 1 123 ? -6.382 -6.359 -9.867 1.00 98.38 123 TYR A C 1
ATOM 921 O O . TYR A 1 123 ? -7.141 -6.159 -8.917 1.00 98.38 123 TYR A O 1
ATOM 929 N N . LEU A 1 124 ? -5.132 -6.805 -9.699 1.00 98.00 124 LEU A N 1
ATOM 930 C CA . LEU A 1 124 ? -4.566 -7.090 -8.377 1.00 98.00 124 LEU A CA 1
ATOM 931 C C . LEU A 1 124 ? -4.336 -5.825 -7.551 1.00 98.00 124 LEU A C 1
ATOM 933 O O . LEU A 1 124 ? -4.313 -5.908 -6.325 1.00 98.00 124 LEU A O 1
ATOM 937 N N . PHE A 1 125 ? -4.197 -4.672 -8.199 1.00 98.56 125 PHE A N 1
ATOM 938 C CA . PHE A 1 125 ? -4.070 -3.392 -7.524 1.00 98.56 125 PHE A CA 1
ATOM 939 C C . PHE A 1 125 ? -5.415 -2.683 -7.347 1.00 98.56 125 PHE A C 1
ATOM 941 O O . PHE A 1 125 ? -5.841 -2.429 -6.217 1.00 98.56 125 PHE A O 1
ATOM 948 N N . HIS A 1 126 ? -6.129 -2.410 -8.440 1.00 98.69 126 HIS A N 1
ATOM 949 C CA . HIS A 1 126 ? -7.295 -1.531 -8.411 1.00 98.69 126 HIS A CA 1
ATOM 950 C C . HIS A 1 126 ? -8.496 -2.145 -7.698 1.00 98.69 126 HIS A C 1
ATOM 952 O O . HIS A 1 126 ? -9.167 -1.449 -6.937 1.00 98.69 126 HIS A O 1
ATOM 958 N N . VAL A 1 127 ? -8.778 -3.438 -7.890 1.00 98.50 127 VAL A N 1
ATOM 959 C CA . VAL A 1 127 ? -9.965 -4.055 -7.275 1.00 98.50 127 VAL A CA 1
ATOM 960 C C . VAL A 1 127 ? -9.854 -4.070 -5.744 1.00 98.50 127 VAL A C 1
ATOM 962 O O . VAL A 1 127 ? -10.791 -3.602 -5.086 1.00 98.50 127 VAL A O 1
ATOM 965 N N . PRO A 1 128 ? -8.735 -4.511 -5.132 1.00 98.25 128 PRO A N 1
ATOM 966 C CA . PRO A 1 128 ? -8.583 -4.408 -3.685 1.00 98.25 128 PRO A CA 1
ATOM 967 C C . PRO A 1 128 ? -8.508 -2.958 -3.191 1.00 98.25 128 PRO A C 1
ATOM 969 O O . PRO A 1 128 ? -9.019 -2.677 -2.108 1.00 98.25 128 PRO A O 1
ATOM 972 N N . LEU A 1 129 ? -7.949 -2.026 -3.976 1.00 98.31 129 LEU A N 1
ATOM 973 C CA . LEU A 1 129 ? -7.940 -0.599 -3.636 1.00 98.31 129 LEU A CA 1
ATOM 974 C C . LEU A 1 129 ? -9.368 -0.032 -3.543 1.00 98.31 129 LEU A C 1
ATOM 976 O O . LEU A 1 129 ? -9.713 0.616 -2.554 1.00 98.31 129 LEU A O 1
ATOM 980 N N . MET A 1 130 ? -10.221 -0.326 -4.530 1.00 98.69 130 MET A N 1
ATOM 981 C CA . MET A 1 130 ? -11.633 0.075 -4.551 1.00 98.69 130 MET A CA 1
ATOM 982 C C . MET A 1 130 ? -12.416 -0.561 -3.398 1.00 98.69 130 MET A C 1
ATOM 984 O O . MET A 1 130 ? -13.158 0.129 -2.694 1.00 98.69 130 MET A O 1
ATOM 988 N N . ALA A 1 131 ? -12.226 -1.863 -3.165 1.00 98.25 131 ALA A N 1
ATOM 989 C CA . ALA A 1 131 ? -12.849 -2.564 -2.047 1.00 98.25 131 ALA A CA 1
ATOM 990 C C . ALA A 1 131 ? -12.405 -1.977 -0.696 1.00 98.25 131 ALA A C 1
ATOM 992 O O . ALA A 1 131 ? -13.230 -1.764 0.194 1.00 98.25 131 ALA A O 1
ATOM 993 N N . GLY A 1 132 ? -11.119 -1.650 -0.555 1.00 98.06 132 GLY A N 1
ATOM 994 C CA . GLY A 1 132 ? -10.565 -1.023 0.639 1.00 98.06 132 GLY A CA 1
ATOM 995 C C . GLY A 1 132 ? -11.129 0.374 0.889 1.00 98.06 132 GLY A C 1
ATOM 996 O O . GLY A 1 132 ? -11.559 0.681 2.004 1.00 98.06 132 GLY A O 1
ATOM 997 N N . ALA A 1 133 ? -11.226 1.195 -0.157 1.00 98.12 133 ALA A N 1
ATOM 998 C CA . ALA A 1 133 ? -11.859 2.508 -0.085 1.00 98.12 133 ALA A CA 1
ATOM 999 C C . ALA A 1 133 ? -13.336 2.404 0.336 1.00 98.12 133 ALA A C 1
ATOM 1001 O O . ALA A 1 133 ? -13.783 3.157 1.205 1.00 98.12 133 ALA A O 1
ATOM 1002 N N . ALA A 1 134 ? -14.080 1.433 -0.204 1.00 98.00 134 ALA A N 1
ATOM 1003 C CA . ALA A 1 134 ? -15.459 1.168 0.202 1.00 98.00 134 ALA A CA 1
ATOM 1004 C C . ALA A 1 134 ? -15.554 0.743 1.679 1.00 98.00 134 ALA A C 1
ATOM 1006 O O . ALA A 1 134 ? -16.396 1.266 2.412 1.00 98.00 134 ALA A O 1
ATOM 1007 N N . CYS A 1 135 ? -14.665 -0.138 2.151 1.00 95.94 135 CYS A N 1
ATOM 1008 C CA . CYS A 1 135 ? -14.582 -0.526 3.562 1.00 95.94 135 CYS A CA 1
ATOM 1009 C C . CYS A 1 135 ? -14.364 0.686 4.480 1.00 95.94 135 CYS A C 1
ATOM 1011 O O . CYS A 1 135 ? -15.073 0.841 5.478 1.00 95.94 135 CYS A O 1
ATOM 1013 N N . VAL A 1 136 ? -13.425 1.572 4.133 1.00 95.81 136 VAL A N 1
ATOM 1014 C CA . VAL A 1 136 ? -13.155 2.806 4.890 1.00 95.81 136 VAL A CA 1
ATOM 1015 C C . VAL A 1 136 ? -14.371 3.738 4.865 1.00 95.81 136 VAL A C 1
ATOM 1017 O O . VAL A 1 136 ? -14.782 4.248 5.910 1.00 95.81 136 VAL A O 1
ATOM 1020 N N . ALA A 1 137 ? -15.005 3.928 3.706 1.00 96.25 137 ALA A N 1
ATOM 1021 C CA . ALA A 1 137 ? -16.197 4.762 3.572 1.00 96.25 137 ALA A CA 1
ATOM 1022 C C . ALA A 1 137 ? -17.360 4.247 4.438 1.00 96.25 137 ALA A C 1
ATOM 1024 O O . ALA A 1 137 ? -17.934 5.003 5.223 1.00 96.25 137 ALA A O 1
ATOM 1025 N N . LEU A 1 138 ? -17.668 2.951 4.376 1.00 93.88 138 LEU A N 1
ATOM 1026 C CA . LEU A 1 138 ? -18.716 2.332 5.194 1.00 93.88 138 LEU A CA 1
ATOM 1027 C C . LEU A 1 138 ? -18.420 2.459 6.688 1.00 93.88 138 LEU A C 1
ATOM 1029 O O . LEU A 1 138 ? -19.304 2.810 7.472 1.00 93.88 138 LEU A O 1
ATOM 1033 N N . TYR A 1 139 ? -17.166 2.234 7.075 1.00 91.88 139 TYR A N 1
ATOM 1034 C CA . TYR A 1 139 ? -16.721 2.389 8.451 1.00 91.88 139 TYR A CA 1
ATOM 1035 C C . TYR A 1 139 ? -16.918 3.830 8.958 1.00 91.88 139 TYR A C 1
ATOM 1037 O O . TYR A 1 139 ? -17.485 4.035 10.032 1.00 91.88 139 TYR A O 1
ATOM 1045 N N . THR A 1 140 ? -16.530 4.843 8.176 1.00 90.94 140 THR A N 1
ATOM 1046 C CA . THR A 1 140 ? -16.722 6.253 8.568 1.00 90.94 140 THR A CA 1
ATOM 1047 C C . THR A 1 140 ? -18.196 6.655 8.636 1.00 90.94 140 THR A C 1
ATOM 1049 O O . THR A 1 140 ? -18.597 7.362 9.563 1.00 90.94 140 THR A O 1
ATOM 1052 N N . LEU A 1 141 ? -19.036 6.179 7.711 1.00 92.31 141 LEU A N 1
ATOM 1053 C CA . LEU A 1 141 ? -20.481 6.419 7.744 1.00 92.31 141 LEU A CA 1
ATOM 1054 C C . LEU A 1 141 ? -21.134 5.801 8.981 1.00 92.31 141 LEU A C 1
ATOM 1056 O O . LEU A 1 141 ? -21.995 6.426 9.599 1.00 92.31 141 LEU A O 1
ATOM 1060 N N . GLN A 1 142 ? -20.714 4.596 9.356 1.00 88.50 142 GLN A N 1
ATOM 1061 C CA . GLN A 1 142 ? -21.176 3.941 10.568 1.00 88.50 142 GLN A CA 1
ATOM 1062 C C . GLN A 1 142 ? -20.751 4.723 11.820 1.00 88.50 142 GLN A C 1
ATOM 1064 O O . GLN A 1 142 ? -21.607 5.045 12.642 1.00 88.50 142 GLN A O 1
ATOM 1069 N N . ALA A 1 143 ? -19.471 5.089 11.933 1.00 85.44 143 ALA A N 1
ATOM 1070 C CA . ALA A 1 143 ? -18.956 5.839 13.079 1.00 85.44 143 ALA A CA 1
ATOM 1071 C C . ALA A 1 143 ? -19.695 7.178 13.275 1.00 85.44 143 ALA A C 1
ATOM 1073 O O . ALA A 1 143 ? -19.982 7.582 14.399 1.00 85.44 143 ALA A O 1
ATOM 1074 N N . ARG A 1 144 ? -20.083 7.848 12.179 1.00 87.00 144 ARG A N 1
ATOM 1075 C CA . ARG A 1 144 ? -20.896 9.076 12.230 1.00 87.00 144 ARG A CA 1
ATOM 1076 C C . ARG A 1 144 ? -22.309 8.862 12.769 1.00 87.00 144 ARG A C 1
ATOM 1078 O O . ARG A 1 144 ? -22.850 9.787 13.364 1.00 87.00 144 ARG A O 1
ATOM 1085 N N . ARG A 1 145 ? -22.929 7.704 12.521 1.00 85.06 145 ARG A N 1
ATOM 1086 C CA . ARG A 1 145 ? -24.281 7.398 13.023 1.00 85.06 145 ARG A CA 1
ATOM 1087 C C . ARG A 1 145 ? -24.292 7.187 14.532 1.00 85.06 145 ARG A C 1
ATOM 1089 O O . ARG A 1 145 ? -25.284 7.511 15.157 1.00 85.06 145 ARG A O 1
ATOM 1096 N N . GLU A 1 146 ? -23.205 6.668 15.089 1.00 81.56 146 GLU A N 1
ATOM 1097 C CA . GLU A 1 146 ? -23.053 6.439 16.534 1.00 81.56 146 GLU A CA 1
ATOM 1098 C C . GLU A 1 146 ? -22.700 7.704 17.319 1.00 81.56 146 GLU A C 1
ATOM 1100 O O . GLU A 1 146 ? -22.886 7.750 18.528 1.00 81.56 146 GLU A O 1
ATOM 1105 N N . ALA A 1 147 ? -22.176 8.727 16.641 1.00 79.00 147 ALA A N 1
ATOM 1106 C CA . ALA A 1 147 ? -21.848 10.016 17.244 1.00 79.00 147 ALA A CA 1
ATOM 1107 C C . ALA A 1 147 ? -23.038 10.996 17.300 1.00 79.00 147 ALA A C 1
ATOM 1109 O O . ALA A 1 147 ? -22.868 12.119 17.773 1.00 79.00 147 ALA A O 1
ATOM 1110 N N . ARG A 1 148 ? -24.199 10.604 16.763 1.00 69.94 148 ARG A N 1
ATOM 1111 C CA . ARG A 1 148 ? -25.459 11.357 16.800 1.00 69.94 148 ARG A CA 1
ATOM 1112 C C . ARG A 1 148 ? -26.376 10.770 17.857 1.00 69.94 148 ARG A C 1
ATOM 1114 O O . ARG A 1 148 ? -27.072 11.581 18.498 1.00 69.94 148 ARG A O 1
#

Radius of gyration: 18.44 Å; chains: 1; bounding box: 43×27×53 Å

Sequence (148 aa):
MTTLPTPARATRITAASAAGIAALAAFALGRVIWPDPPGAMTPSADLLPYFLILSVVESLLFGAGVAYAIVGLPAARRTAKSAGQAWALYVSVCFMLLSWWPHDNLHRVLDHHDFAGLARIEYLFHVPLMAGAACVALYTLQARREAR

pLDDT: mean 92.52, std 9.86, range [43.88, 98.69]